Protein AF-A0AAD6V8D7-F1 (afdb_monomer_lite)

Secondary structure (DSSP, 8-state):
-HHHHHH-SS--HHHHHHHHHHHT--HHHHHHHHHHHHHHHHHTT---PPPPTTS--HHHHHHHHHHHHSPPPPP-

pLDDT: mean 74.69, std 13.21, range [48.0, 92.25]

InterPro domains:
  IPR001356 Homeodomain [PF00046] (1-43)
  IPR001356 Homeodomain [PS50071] (1-44)
  IPR001356 Homeodomain [SM00389] (1-48)
  IPR001356 Homeodomain [cd00086] (1-42)
  IPR009057 Homedomain-like superfamily [SSF46689] (1-49)

Foldseek 3Di:
DVQLQQVALDDDLVLLVVCCVVVVHDSVVVVVVSVVVVVVCVVVVHDRDHDDVPPPDSSVVVVVVVCVVVDDPDDD

Structure (mmCIF, N/CA/C/O backbone):
data_AF-A0AAD6V8D7-F1
#
_entry.id   AF-A0AAD6V8D7-F1
#
loop_
_atom_site.group_PDB
_atom_site.id
_atom_site.type_symbol
_atom_site.label_atom_id
_atom_site.label_alt_id
_atom_site.label_comp_id
_atom_site.label_asym_id
_atom_site.label_entity_id
_atom_site.label_seq_id
_atom_site.pdbx_PDB_ins_code
_atom_site.Cartn_x
_atom_site.Cartn_y
_atom_site.Cartn_z
_atom_site.occupancy
_atom_site.B_iso_or_equiv
_atom_site.auth_seq_id
_atom_site.auth_comp_id
_atom_site.auth_asym_id
_atom_site.auth_atom_id
_atom_site.pdbx_PDB_model_num
ATOM 1 N N . LEU A 1 1 ? 3.447 7.014 0.878 1.00 79.50 1 LEU A N 1
ATOM 2 C CA . LEU A 1 1 ? 3.286 5.649 1.447 1.00 79.50 1 LEU A CA 1
ATOM 3 C C . LEU A 1 1 ? 2.379 5.609 2.676 1.00 79.50 1 LEU A C 1
ATOM 5 O O . LEU A 1 1 ? 1.491 4.771 2.709 1.00 79.50 1 LEU A O 1
ATOM 9 N N . GLN A 1 2 ? 2.544 6.512 3.651 1.00 81.56 2 GLN A N 1
ATOM 10 C CA . GLN A 1 2 ? 1.724 6.520 4.874 1.00 81.56 2 GLN A CA 1
ATOM 11 C C . GLN A 1 2 ? 0.224 6.725 4.630 1.00 81.56 2 GLN A C 1
ATOM 13 O O . GLN A 1 2 ? -0.556 5.931 5.135 1.00 81.56 2 GLN A O 1
ATOM 18 N N . GLN A 1 3 ? -0.170 7.683 3.783 1.00 78.12 3 GLN A N 1
ATOM 19 C CA . GLN A 1 3 ? -1.582 7.849 3.407 1.00 78.12 3 GLN A CA 1
ATOM 20 C C . GLN A 1 3 ? -2.158 6.550 2.833 1.00 78.12 3 GLN A C 1
ATOM 22 O O . GLN A 1 3 ? -3.181 6.073 3.304 1.00 78.12 3 GLN A O 1
ATOM 27 N N . TYR A 1 4 ? -1.454 5.907 1.892 1.00 79.44 4 TYR A N 1
ATOM 28 C CA . TYR A 1 4 ? -1.876 4.608 1.363 1.00 79.44 4 TYR A CA 1
ATOM 29 C C . TYR A 1 4 ? -2.008 3.560 2.476 1.00 79.44 4 TYR A C 1
ATOM 31 O O . TYR A 1 4 ? -2.971 2.812 2.478 1.00 79.44 4 TYR A O 1
ATOM 39 N N . PHE A 1 5 ? -1.074 3.505 3.431 1.00 81.06 5 PHE A N 1
ATOM 40 C CA . PHE A 1 5 ? -1.089 2.545 4.541 1.00 81.06 5 PHE A CA 1
ATOM 41 C C . PHE A 1 5 ? -2.318 2.671 5.449 1.00 81.06 5 PHE A C 1
ATOM 43 O O . PHE A 1 5 ? -2.831 1.651 5.907 1.00 81.06 5 PHE A O 1
ATOM 50 N N . GLU A 1 6 ? -2.801 3.892 5.687 1.00 76.75 6 GLU A N 1
ATOM 51 C CA . GLU A 1 6 ? -4.011 4.150 6.482 1.00 76.75 6 GLU A CA 1
ATOM 52 C C . GLU A 1 6 ? -5.276 3.597 5.810 1.00 76.75 6 GLU A C 1
ATOM 54 O O . GLU A 1 6 ? -6.193 3.137 6.495 1.00 76.75 6 GLU A O 1
ATOM 59 N N . TYR A 1 7 ? -5.303 3.587 4.474 1.00 74.00 7 TYR A N 1
ATOM 60 C CA . TYR A 1 7 ? -6.386 2.993 3.685 1.00 74.00 7 TYR A CA 1
ATOM 61 C C . TYR A 1 7 ? -6.188 1.491 3.443 1.00 74.00 7 TYR A C 1
ATOM 63 O O . TYR A 1 7 ? -7.131 0.708 3.549 1.00 74.00 7 TYR A O 1
ATOM 71 N N . ASN A 1 8 ? -4.965 1.078 3.113 1.00 77.94 8 ASN A N 1
ATOM 72 C CA . ASN A 1 8 ? -4.589 -0.291 2.806 1.00 77.94 8 ASN A CA 1
ATOM 73 C C . ASN A 1 8 ? -3.165 -0.621 3.279 1.00 77.94 8 ASN A C 1
ATOM 75 O O . ASN A 1 8 ? -2.164 -0.302 2.635 1.00 77.94 8 ASN A O 1
ATOM 79 N N . ALA A 1 9 ? -3.068 -1.392 4.361 1.00 82.44 9 ALA A N 1
ATOM 80 C CA . ALA A 1 9 ? -1.790 -1.886 4.875 1.00 82.44 9 ALA A CA 1
ATOM 8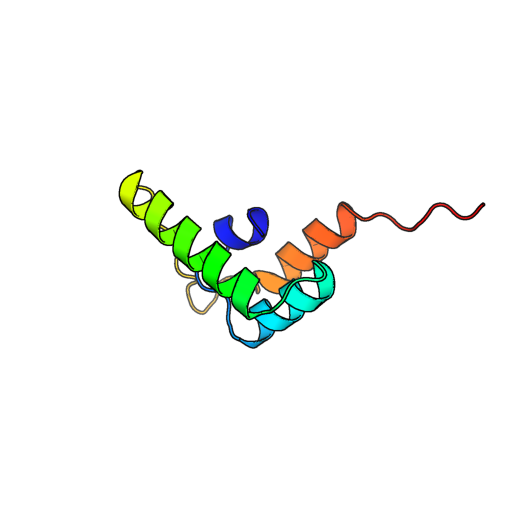1 C C . ALA A 1 9 ? -1.196 -3.070 4.069 1.00 82.44 9 ALA A C 1
ATOM 83 O O . ALA A 1 9 ? -0.094 -3.550 4.380 1.00 82.44 9 ALA A O 1
ATOM 84 N N . TYR A 1 10 ? -1.915 -3.565 3.054 1.00 84.00 10 TYR A N 1
ATOM 85 C CA . TYR A 1 10 ? -1.570 -4.736 2.241 1.00 84.00 10 TYR A CA 1
ATOM 86 C C . TYR A 1 10 ? -1.678 -4.422 0.736 1.00 84.00 10 TYR A C 1
ATOM 88 O O . TYR A 1 10 ? -2.618 -4.869 0.075 1.00 84.00 10 TYR A O 1
ATOM 96 N N . PRO A 1 11 ? -0.729 -3.655 0.172 1.00 82.69 11 PRO A N 1
ATOM 97 C CA . PRO A 1 11 ? -0.737 -3.323 -1.251 1.00 82.69 11 PRO A CA 1
ATOM 98 C C . PRO A 1 11 ? -0.536 -4.559 -2.135 1.00 82.69 11 PRO A C 1
ATOM 100 O O . PRO A 1 11 ? 0.247 -5.460 -1.805 1.00 82.69 11 PRO A O 1
ATOM 103 N N . SER A 1 12 ? -1.208 -4.579 -3.288 1.00 84.62 12 SER A N 1
ATOM 104 C CA . SER A 1 12 ? -1.028 -5.611 -4.310 1.00 84.62 12 SER A CA 1
ATOM 105 C C . SER A 1 12 ? 0.353 -5.507 -4.986 1.00 84.62 12 SER A C 1
ATOM 107 O O . SER A 1 12 ? 1.156 -4.616 -4.696 1.00 84.62 12 SER A O 1
ATOM 109 N N . ALA A 1 13 ? 0.700 -6.444 -5.875 1.00 84.69 13 ALA A N 1
ATOM 110 C CA . ALA A 1 13 ? 1.924 -6.314 -6.677 1.00 84.69 13 ALA A CA 1
ATOM 111 C C . ALA A 1 13 ? 1.867 -5.106 -7.631 1.00 84.69 13 ALA A C 1
ATOM 113 O O . ALA A 1 13 ? 2.864 -4.399 -7.758 1.00 84.69 13 ALA A O 1
ATOM 114 N N . ALA A 1 14 ? 0.703 -4.846 -8.236 1.00 84.44 14 ALA A N 1
ATOM 115 C CA . ALA A 1 14 ? 0.493 -3.703 -9.121 1.00 84.44 14 ALA A CA 1
ATOM 116 C C . ALA A 1 14 ? 0.631 -2.377 -8.355 1.00 84.44 14 ALA A C 1
ATOM 118 O O . ALA A 1 14 ? 1.396 -1.509 -8.763 1.00 84.44 14 ALA A O 1
ATOM 119 N N . ASP A 1 15 ? 0.007 -2.278 -7.178 1.00 82.81 15 ASP A N 1
ATOM 120 C CA . ASP A 1 15 ? 0.051 -1.073 -6.338 1.00 82.81 15 ASP A CA 1
ATOM 121 C C . ASP A 1 15 ? 1.481 -0.761 -5.880 1.00 82.81 15 ASP A C 1
ATOM 123 O O . ASP A 1 15 ? 1.898 0.395 -5.827 1.00 82.81 15 ASP A O 1
ATOM 127 N N . ARG A 1 16 ? 2.262 -1.803 -5.553 1.00 86.62 16 ARG A N 1
ATOM 128 C CA . ARG A 1 16 ? 3.682 -1.657 -5.200 1.00 86.62 16 ARG A CA 1
ATOM 129 C C . ARG A 1 16 ? 4.507 -1.121 -6.363 1.00 86.62 16 ARG A C 1
ATOM 131 O O . ARG A 1 16 ? 5.385 -0.302 -6.118 1.00 86.62 16 ARG A O 1
ATOM 138 N N . LEU A 1 17 ? 4.236 -1.571 -7.587 1.00 86.31 17 LEU A N 1
ATOM 139 C CA . LEU A 1 17 ? 4.898 -1.103 -8.808 1.00 86.31 17 LEU A CA 1
ATOM 140 C C . LEU A 1 17 ? 4.546 0.354 -9.129 1.00 86.31 17 LEU A C 1
ATOM 142 O O . LEU A 1 17 ? 5.431 1.148 -9.429 1.00 86.31 17 LEU A O 1
ATOM 146 N N . GLU A 1 18 ? 3.278 0.731 -8.996 1.00 83.88 18 GLU A N 1
ATOM 147 C CA . GLU A 1 18 ? 2.844 2.119 -9.175 1.00 83.88 18 GLU A CA 1
ATOM 148 C C . GLU A 1 18 ? 3.473 3.056 -8.140 1.00 83.88 18 GLU A C 1
ATOM 150 O O . GLU A 1 18 ? 4.020 4.103 -8.490 1.00 83.88 18 GLU A O 1
ATOM 155 N N . MET A 1 19 ? 3.471 2.659 -6.864 1.00 83.62 19 MET A N 1
ATOM 156 C CA . MET A 1 19 ? 4.145 3.416 -5.808 1.00 83.62 19 MET A CA 1
ATOM 157 C C . MET A 1 19 ? 5.658 3.489 -6.042 1.00 83.62 19 MET A C 1
ATOM 159 O O . MET A 1 19 ? 6.245 4.550 -5.865 1.00 83.62 19 MET A O 1
ATOM 163 N N . ALA A 1 20 ? 6.292 2.395 -6.460 1.00 86.25 20 ALA A N 1
ATOM 164 C CA . ALA A 1 20 ? 7.710 2.362 -6.806 1.00 86.25 20 ALA A CA 1
ATOM 165 C C . ALA A 1 20 ? 8.054 3.399 -7.888 1.00 86.25 20 ALA A C 1
ATOM 167 O O . ALA A 1 20 ? 8.936 4.233 -7.685 1.00 86.25 20 ALA A O 1
ATOM 168 N N . ASN A 1 21 ? 7.284 3.420 -8.979 1.00 84.88 21 ASN A N 1
ATOM 169 C CA . ASN A 1 21 ? 7.456 4.389 -10.059 1.00 84.88 21 ASN A CA 1
ATOM 170 C C . ASN A 1 21 ? 7.249 5.833 -9.580 1.00 84.88 21 ASN A C 1
ATOM 172 O O . ASN A 1 21 ? 8.067 6.699 -9.882 1.00 84.88 21 ASN A O 1
ATOM 176 N N . LYS A 1 22 ? 6.190 6.099 -8.802 1.00 80.31 22 LYS A N 1
ATOM 177 C CA . LYS A 1 22 ? 5.883 7.456 -8.320 1.00 80.31 22 LYS A CA 1
ATOM 178 C C . LYS A 1 22 ? 6.890 7.979 -7.291 1.00 80.31 22 LYS A C 1
ATOM 180 O O . LYS A 1 22 ? 7.227 9.156 -7.320 1.00 80.31 22 LYS A O 1
ATOM 185 N N . PHE A 1 23 ? 7.375 7.129 -6.387 1.00 81.00 23 PHE A N 1
ATOM 186 C CA . PHE A 1 23 ? 8.318 7.522 -5.334 1.00 81.00 23 PHE A CA 1
ATOM 187 C C . PHE A 1 23 ? 9.790 7.352 -5.736 1.00 81.00 23 PHE A C 1
ATOM 189 O O . PHE A 1 23 ? 10.662 7.612 -4.911 1.00 81.00 23 PHE A O 1
ATOM 196 N N . MET A 1 24 ? 10.074 6.931 -6.977 1.00 84.62 24 MET A N 1
ATOM 197 C CA . MET A 1 24 ? 11.425 6.585 -7.445 1.00 84.62 24 MET A CA 1
ATOM 198 C C . MET A 1 24 ? 12.129 5.591 -6.507 1.00 84.62 24 MET A C 1
ATOM 200 O 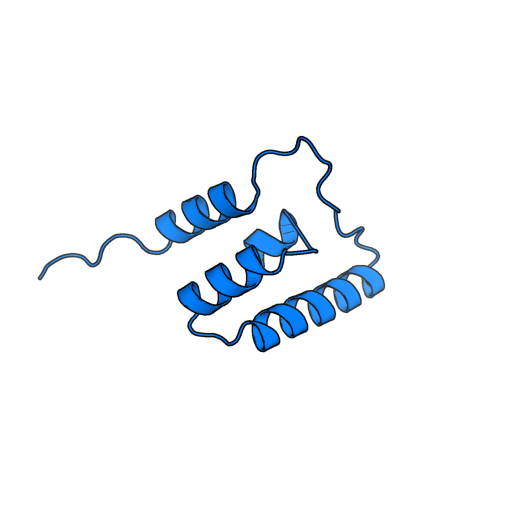O . MET A 1 24 ? 13.298 5.741 -6.156 1.00 84.62 24 MET A O 1
ATOM 204 N N . MET A 1 25 ? 11.384 4.579 -6.068 1.00 87.38 25 MET A N 1
ATOM 205 C CA . MET A 1 25 ? 11.847 3.525 -5.166 1.00 87.38 25 MET A CA 1
ATOM 206 C C . MET A 1 25 ? 11.681 2.167 -5.835 1.00 87.38 25 MET A C 1
ATOM 208 O O . MET A 1 25 ? 10.822 1.989 -6.689 1.00 87.38 25 MET A O 1
ATOM 212 N N . ASP A 1 26 ? 12.429 1.165 -5.393 1.00 89.75 26 ASP A N 1
ATOM 213 C CA . ASP A 1 26 ? 12.180 -0.215 -5.796 1.00 89.75 26 ASP A CA 1
ATOM 214 C C . ASP A 1 26 ? 10.894 -0.755 -5.162 1.00 89.75 26 ASP A C 1
ATOM 216 O O . ASP A 1 26 ? 10.623 -0.544 -3.975 1.00 89.75 26 ASP A O 1
ATOM 220 N N . ALA A 1 27 ? 10.153 -1.586 -5.902 1.00 86.25 27 ALA A N 1
ATOM 221 C CA . ALA A 1 27 ? 8.980 -2.295 -5.377 1.00 86.25 27 ALA A CA 1
ATOM 222 C C . ALA A 1 27 ? 9.308 -3.099 -4.102 1.00 86.25 27 ALA A C 1
ATOM 224 O O . ALA A 1 27 ? 8.476 -3.231 -3.200 1.00 86.25 27 ALA A O 1
ATOM 225 N N . ARG A 1 28 ? 10.556 -3.575 -3.986 1.00 89.19 28 ARG A N 1
ATOM 226 C CA . ARG A 1 28 ? 11.083 -4.226 -2.783 1.00 89.19 28 ARG A CA 1
ATOM 227 C C . ARG A 1 28 ? 11.204 -3.269 -1.595 1.00 89.19 28 ARG A C 1
ATOM 229 O O . ARG A 1 28 ? 10.891 -3.665 -0.475 1.00 89.19 28 ARG A O 1
ATOM 236 N N . GLN A 1 29 ? 11.644 -2.029 -1.806 1.00 90.19 29 GLN A N 1
ATOM 237 C CA . GLN A 1 29 ? 11.707 -1.029 -0.736 1.00 90.19 29 GLN A CA 1
ATOM 238 C C . GLN A 1 29 ? 10.303 -0.670 -0.249 1.00 90.19 29 GLN A C 1
ATOM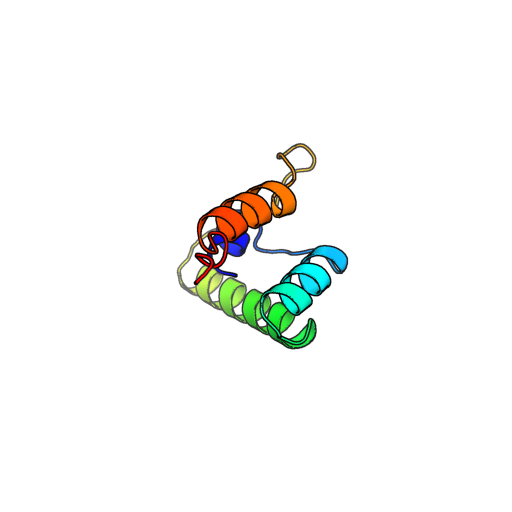 240 O O . GLN A 1 29 ? 10.087 -0.583 0.960 1.00 90.19 29 GLN A O 1
ATOM 245 N N . ILE A 1 30 ? 9.344 -0.545 -1.173 1.00 88.38 30 ILE A N 1
ATOM 246 C CA . ILE A 1 30 ? 7.930 -0.359 -0.833 1.00 88.38 30 ILE A CA 1
ATOM 247 C C . ILE A 1 30 ? 7.450 -1.529 0.029 1.00 88.38 30 ILE A C 1
ATOM 249 O O . ILE A 1 30 ? 6.947 -1.326 1.130 1.00 88.38 30 ILE A O 1
ATOM 253 N N . GLU A 1 31 ? 7.678 -2.769 -0.402 1.00 89.00 31 GLU A N 1
ATOM 254 C CA . GLU A 1 31 ? 7.289 -3.952 0.366 1.00 89.00 31 GLU A CA 1
ATOM 255 C C . GLU A 1 31 ? 7.867 -3.965 1.791 1.00 89.00 31 GLU A C 1
ATOM 257 O O . GLU A 1 31 ? 7.118 -4.170 2.751 1.00 89.00 31 GLU A O 1
ATOM 262 N N . VAL A 1 32 ? 9.169 -3.709 1.944 1.00 91.88 32 VAL A N 1
ATOM 263 C CA . VAL A 1 32 ? 9.834 -3.651 3.256 1.00 91.88 32 VAL A CA 1
ATOM 264 C C . VAL A 1 32 ? 9.248 -2.536 4.119 1.00 91.88 32 VAL A C 1
ATOM 266 O O . VAL A 1 32 ? 9.007 -2.741 5.311 1.00 91.88 32 VAL A O 1
ATOM 269 N N . TRP A 1 33 ? 8.965 -1.373 3.529 1.00 92.25 33 TRP A N 1
ATOM 270 C CA . TRP A 1 33 ? 8.341 -0.256 4.229 1.00 92.25 33 TRP A CA 1
ATOM 271 C C . TRP A 1 33 ? 6.982 -0.666 4.819 1.00 92.25 33 TRP A C 1
ATOM 273 O O . TRP A 1 33 ? 6.754 -0.469 6.017 1.00 92.25 33 TRP A O 1
ATOM 283 N N . PHE A 1 34 ? 6.130 -1.332 4.028 1.00 90.12 34 PHE A N 1
ATOM 284 C CA . PHE A 1 34 ? 4.824 -1.831 4.480 1.00 90.12 34 PHE A CA 1
ATOM 285 C C . PHE A 1 34 ? 4.956 -2.940 5.532 1.00 90.12 34 PHE A C 1
ATOM 287 O O . PHE A 1 34 ? 4.205 -2.961 6.507 1.00 90.12 34 PHE A O 1
ATOM 294 N N . GLN A 1 35 ? 5.918 -3.855 5.380 1.00 89.38 35 GLN A N 1
ATOM 295 C CA . GLN A 1 35 ? 6.186 -4.899 6.374 1.00 89.38 35 GLN A CA 1
ATOM 296 C C . GLN A 1 35 ? 6.602 -4.308 7.730 1.00 89.38 35 GLN A C 1
ATOM 298 O O . GLN A 1 35 ? 6.051 -4.701 8.763 1.00 89.38 35 GLN A O 1
ATOM 303 N N . ASN A 1 36 ? 7.527 -3.343 7.733 1.00 92.12 36 ASN A N 1
ATOM 304 C CA . ASN A 1 36 ? 7.985 -2.670 8.949 1.00 92.12 36 ASN A CA 1
ATOM 305 C C . ASN A 1 36 ? 6.857 -1.877 9.618 1.00 92.12 36 ASN A C 1
ATOM 307 O O . ASN A 1 36 ? 6.684 -1.973 10.833 1.00 92.12 36 ASN A O 1
ATOM 311 N N . HIS A 1 37 ? 6.042 -1.167 8.834 1.00 89.56 37 HIS A N 1
ATOM 312 C CA . HIS A 1 37 ? 4.907 -0.409 9.363 1.00 89.56 37 HIS A CA 1
ATOM 313 C C . HIS A 1 37 ? 3.835 -1.316 9.970 1.00 89.56 37 HIS A C 1
ATOM 315 O O . HIS A 1 37 ? 3.361 -1.038 11.068 1.00 89.56 37 HIS A O 1
ATOM 321 N N . ARG A 1 38 ? 3.512 -2.458 9.344 1.00 89.38 38 ARG A N 1
ATOM 322 C CA . ARG A 1 38 ? 2.598 -3.447 9.949 1.00 89.38 38 ARG A CA 1
ATOM 323 C C . ARG A 1 38 ? 3.138 -4.017 11.257 1.00 89.38 38 ARG A C 1
ATOM 325 O O . ARG A 1 38 ? 2.374 -4.204 12.200 1.00 89.38 38 ARG A O 1
ATOM 332 N N . ARG A 1 39 ? 4.443 -4.307 11.325 1.00 87.50 39 ARG A N 1
ATOM 333 C CA . ARG A 1 39 ? 5.085 -4.774 12.565 1.00 87.50 39 ARG A CA 1
ATOM 334 C C . ARG A 1 39 ? 4.950 -3.743 13.680 1.00 87.50 39 ARG A C 1
ATOM 336 O O . ARG A 1 39 ? 4.570 -4.121 14.783 1.00 87.50 39 ARG A O 1
ATOM 343 N N . ARG A 1 40 ? 5.220 -2.471 13.380 1.00 87.88 40 ARG A N 1
ATOM 344 C CA . ARG A 1 40 ? 5.087 -1.370 14.337 1.00 87.88 40 ARG A CA 1
ATOM 345 C C . ARG A 1 40 ? 3.638 -1.175 14.785 1.00 87.88 40 ARG A C 1
ATOM 347 O O . ARG A 1 40 ? 3.385 -1.170 15.979 1.00 87.88 40 ARG A O 1
ATOM 354 N N . ALA A 1 41 ? 2.688 -1.137 13.853 1.00 85.25 41 ALA A N 1
ATOM 355 C CA . ALA A 1 41 ? 1.268 -1.005 14.178 1.00 85.25 41 ALA A CA 1
ATOM 356 C C . ALA A 1 41 ? 0.776 -2.145 15.089 1.00 85.25 41 ALA A C 1
ATOM 358 O O . ALA A 1 41 ? 0.080 -1.904 16.071 1.00 85.25 41 ALA A O 1
ATOM 359 N N . LYS A 1 42 ? 1.230 -3.383 14.839 1.00 83.62 42 LYS A N 1
ATOM 360 C CA . LYS A 1 42 ? 0.944 -4.528 15.714 1.00 83.62 42 LYS A CA 1
ATOM 361 C C . LYS A 1 42 ? 1.536 -4.361 17.120 1.00 83.62 42 LYS A C 1
ATOM 363 O O . LYS A 1 42 ? 0.905 -4.783 18.083 1.00 83.62 42 LYS A O 1
ATOM 368 N N . GLN A 1 43 ? 2.735 -3.790 17.245 1.00 84.69 43 GLN A N 1
ATOM 369 C CA . GLN A 1 43 ? 3.356 -3.503 18.547 1.00 84.69 43 GLN A CA 1
ATOM 370 C C . GLN A 1 43 ? 2.625 -2.385 19.300 1.00 84.69 43 GLN A C 1
ATOM 372 O O . GLN A 1 43 ? 2.514 -2.452 20.518 1.00 84.69 43 GLN A O 1
ATOM 377 N N . GLU A 1 44 ? 2.093 -1.398 18.579 1.00 83.44 44 GLU A N 1
ATOM 378 C CA . GLU A 1 44 ? 1.316 -0.280 19.131 1.00 83.44 44 GLU A CA 1
ATOM 379 C C . GLU A 1 44 ? -0.156 -0.654 19.417 1.00 83.44 44 GLU A C 1
ATOM 381 O O . GLU A 1 44 ? -0.912 0.166 19.928 1.00 83.44 44 GLU A O 1
ATOM 386 N N . GLY A 1 45 ? -0.579 -1.890 19.117 1.00 77.38 45 GLY A N 1
ATOM 387 C CA . GLY A 1 45 ? -1.958 -2.350 19.321 1.00 77.38 45 GLY A CA 1
ATOM 388 C C . GLY A 1 45 ? -2.966 -1.777 18.316 1.00 77.38 45 GLY A C 1
ATOM 389 O O . GLY A 1 45 ? -4.172 -1.884 18.527 1.00 77.38 45 GLY A O 1
ATOM 390 N N . VAL A 1 46 ? -2.487 -1.181 17.222 1.00 76.00 46 VAL A N 1
ATOM 391 C CA . VAL A 1 46 ? -3.319 -0.624 16.152 1.00 76.00 46 VAL A CA 1
ATOM 392 C C . VAL A 1 46 ? -3.732 -1.748 15.203 1.00 76.00 46 VAL A C 1
ATOM 394 O O . VAL A 1 46 ? -2.886 -2.398 14.581 1.00 76.00 46 VAL A O 1
ATOM 397 N N . ASP A 1 47 ? -5.039 -1.975 15.069 1.00 68.38 47 ASP A N 1
ATOM 398 C CA . ASP A 1 47 ? -5.576 -2.923 14.093 1.00 68.38 47 ASP A CA 1
ATOM 399 C C . ASP A 1 47 ? -5.427 -2.354 12.674 1.00 68.38 47 ASP A C 1
ATOM 401 O O . ASP A 1 47 ? -6.111 -1.409 12.267 1.00 68.38 47 ASP A O 1
ATOM 405 N N . VAL A 1 48 ? -4.477 -2.910 11.922 1.00 69.12 48 VAL A N 1
ATOM 406 C CA . VAL A 1 48 ? -4.235 -2.541 10.527 1.00 69.12 48 VAL A CA 1
ATOM 407 C C . VAL A 1 48 ? -5.351 -3.088 9.644 1.00 69.12 48 VAL A C 1
ATOM 409 O O . VAL A 1 48 ? -5.417 -4.287 9.359 1.00 69.12 48 VAL A O 1
ATOM 412 N N . ARG A 1 49 ? -6.211 -2.181 9.166 1.00 65.56 49 ARG A N 1
ATOM 413 C CA . ARG A 1 49 ? -7.351 -2.508 8.304 1.00 65.56 49 ARG A CA 1
ATOM 414 C C . ARG A 1 49 ? -6.903 -3.296 7.068 1.00 65.56 49 ARG A C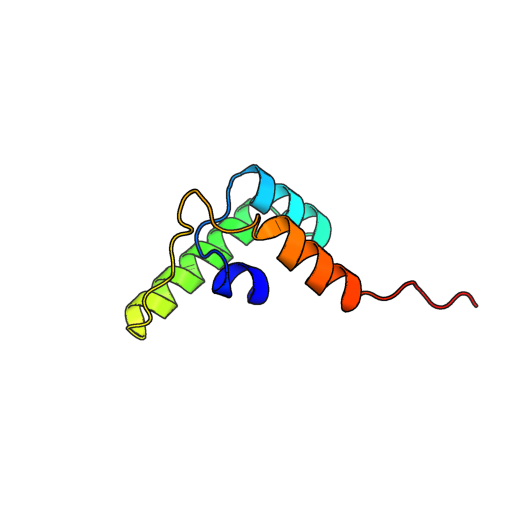 1
ATOM 416 O O . ARG A 1 49 ? -6.020 -2.881 6.316 1.00 65.56 49 ARG A O 1
ATOM 423 N N . ARG A 1 50 ? -7.544 -4.448 6.853 1.00 62.16 50 ARG A N 1
ATOM 424 C CA . ARG A 1 50 ? -7.575 -5.139 5.559 1.00 62.16 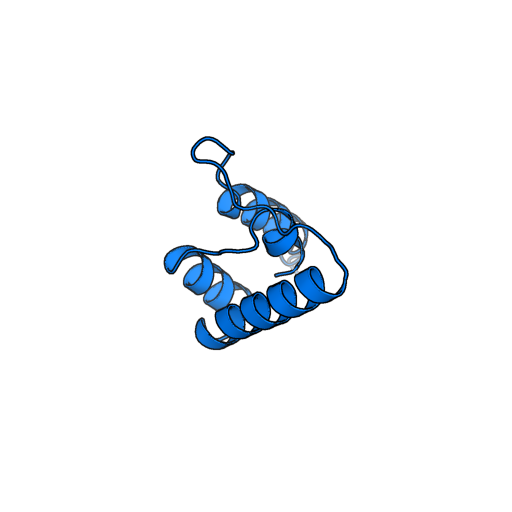50 ARG A CA 1
ATOM 425 C C . ARG A 1 50 ? -8.764 -4.597 4.778 1.00 62.16 50 ARG A C 1
ATOM 427 O O . ARG A 1 50 ? -9.871 -4.592 5.316 1.00 62.16 50 ARG A O 1
ATOM 434 N N . LEU A 1 51 ? -8.533 -4.176 3.537 1.00 60.38 51 LEU A N 1
ATOM 435 C CA . LEU A 1 51 ? -9.614 -3.828 2.617 1.00 60.38 51 LEU A CA 1
ATOM 436 C C . LEU A 1 51 ? -10.610 -4.971 2.521 1.00 60.38 51 LEU A C 1
ATOM 438 O O . LEU A 1 51 ? -10.217 -6.132 2.348 1.00 60.38 51 LEU A O 1
ATOM 442 N N . ARG A 1 52 ? -11.894 -4.635 2.597 1.00 58.12 52 ARG A N 1
ATOM 443 C CA . ARG A 1 52 ? -12.947 -5.584 2.271 1.00 58.12 52 ARG A CA 1
ATOM 444 C C . ARG A 1 52 ? -13.208 -5.518 0.765 1.00 58.12 52 ARG A C 1
ATOM 446 O O . ARG A 1 52 ? -13.128 -4.440 0.174 1.00 58.12 52 ARG A O 1
ATOM 453 N N . PRO A 1 53 ? -13.521 -6.651 0.117 1.00 48.00 53 PRO A N 1
ATOM 454 C CA . PRO A 1 53 ? -13.971 -6.634 -1.269 1.00 48.00 53 PRO A CA 1
ATOM 455 C C . PRO A 1 53 ? -15.280 -5.830 -1.347 1.00 48.00 53 PRO A C 1
ATOM 457 O O . PRO A 1 53 ? -16.310 -6.285 -0.858 1.00 48.00 53 PRO A O 1
ATOM 460 N N . GLY A 1 54 ? -15.211 -4.610 -1.888 1.00 56.19 54 GLY A N 1
ATOM 461 C CA . GLY A 1 54 ? -16.322 -3.650 -1.938 1.00 56.19 54 GLY A CA 1
ATOM 462 C C . GLY A 1 54 ? -15.958 -2.227 -1.497 1.00 56.19 54 GLY A C 1
ATOM 463 O O . GLY A 1 54 ? -16.690 -1.298 -1.830 1.00 56.19 54 GLY A O 1
ATOM 464 N N . ASP A 1 55 ? -14.830 -2.036 -0.804 1.00 60.81 55 ASP A N 1
ATOM 465 C CA . ASP A 1 55 ? -14.312 -0.697 -0.509 1.00 60.81 55 ASP A CA 1
ATOM 466 C C . ASP A 1 55 ? -13.799 -0.028 -1.805 1.00 60.81 55 ASP A C 1
ATOM 468 O O . ASP A 1 55 ? -13.168 -0.703 -2.629 1.00 60.81 55 ASP A O 1
ATOM 472 N N . PRO A 1 56 ? -14.066 1.277 -2.028 1.00 56.69 56 PRO A N 1
ATOM 473 C CA . PRO A 1 56 ? -13.612 1.986 -3.224 1.00 56.69 56 PRO A CA 1
ATOM 474 C C . PRO A 1 56 ? -12.091 1.871 -3.372 1.00 56.69 56 PRO A C 1
ATOM 476 O O . PRO A 1 56 ? -11.364 1.965 -2.383 1.00 56.69 56 PRO A O 1
ATOM 479 N N . ALA A 1 57 ? -11.629 1.647 -4.611 1.00 62.06 57 ALA A N 1
ATOM 480 C CA . ALA A 1 57 ? -10.240 1.333 -4.937 1.00 62.06 57 ALA A CA 1
ATOM 481 C C . ALA A 1 57 ? -9.270 2.321 -4.247 1.00 62.06 57 ALA A C 1
ATOM 483 O O . ALA A 1 57 ? -9.188 3.489 -4.633 1.00 62.06 57 ALA A O 1
ATOM 484 N N . PRO A 1 58 ? -8.520 1.874 -3.228 1.00 63.62 58 PRO A N 1
ATOM 485 C CA . PRO A 1 58 ? -7.735 2.767 -2.378 1.00 63.62 58 PRO A CA 1
ATOM 486 C C . PRO A 1 58 ? -6.508 3.313 -3.093 1.00 63.62 58 PRO A C 1
ATOM 488 O O . PRO A 1 58 ? -5.971 4.331 -2.670 1.00 63.62 58 PRO A O 1
ATOM 491 N N . LEU A 1 59 ? -6.079 2.673 -4.186 1.00 61.22 59 LEU A N 1
ATOM 492 C CA . LEU A 1 59 ? -5.012 3.202 -5.019 1.00 61.22 59 LEU A CA 1
ATOM 493 C C . LEU A 1 59 ? -5.481 4.435 -5.796 1.00 61.22 59 LEU A C 1
ATOM 495 O O . LEU A 1 59 ?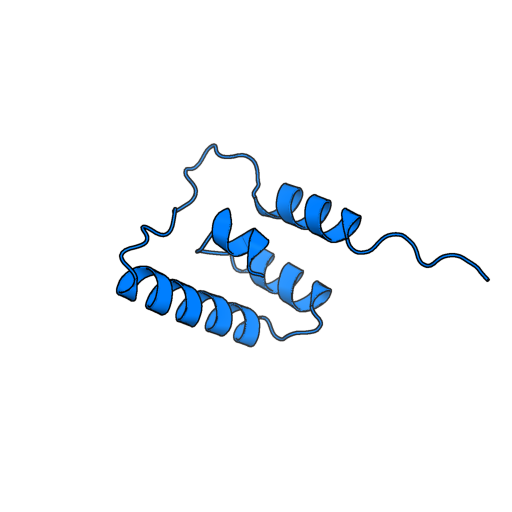 -4.812 5.443 -5.701 1.00 61.22 59 LEU A O 1
ATOM 499 N N . GLU A 1 60 ? -6.652 4.427 -6.438 1.00 62.28 60 GLU A N 1
ATOM 500 C CA . GLU A 1 60 ? -7.205 5.601 -7.146 1.00 62.28 60 GLU A CA 1
ATOM 501 C C . GLU A 1 60 ? -7.352 6.824 -6.230 1.00 62.28 60 GLU A C 1
ATOM 503 O O . GLU A 1 60 ? -6.904 7.919 -6.562 1.00 62.28 60 GLU A O 1
ATOM 508 N N . LEU A 1 61 ? -7.925 6.638 -5.034 1.00 63.41 61 LEU A N 1
ATOM 509 C CA . LEU A 1 61 ? -8.087 7.730 -4.071 1.00 63.41 61 LEU A CA 1
ATOM 510 C C . LEU A 1 61 ? -6.736 8.207 -3.526 1.00 63.41 61 LEU A C 1
ATOM 512 O O . LEU A 1 61 ? -6.515 9.406 -3.382 1.00 63.41 61 LEU A O 1
ATOM 516 N N . CYS A 1 62 ? -5.814 7.283 -3.249 1.00 61.00 62 CYS A N 1
ATOM 517 C CA . CYS A 1 62 ? -4.480 7.643 -2.794 1.00 61.00 62 CYS A CA 1
ATOM 518 C C . CYS A 1 62 ? -3.651 8.306 -3.903 1.00 61.00 62 CYS A C 1
ATOM 520 O O . CYS A 1 62 ? -2.881 9.210 -3.605 1.00 61.00 62 CYS A O 1
ATOM 522 N N . LEU A 1 63 ? -3.811 7.899 -5.164 1.00 63.56 63 LEU A N 1
ATOM 523 C CA . LEU A 1 63 ? -3.173 8.511 -6.326 1.00 63.56 63 LEU A CA 1
ATOM 524 C C . LEU A 1 63 ? -3.725 9.919 -6.552 1.00 63.56 63 LEU A C 1
ATOM 526 O O . LEU A 1 63 ? -2.918 10.830 -6.678 1.00 63.56 63 LEU A O 1
ATOM 530 N N . LYS A 1 64 ? -5.050 10.120 -6.473 1.00 64.38 64 LYS A N 1
ATOM 531 C CA . LYS A 1 64 ? -5.687 11.450 -6.515 1.00 64.38 64 LYS A CA 1
ATOM 532 C C . LYS A 1 64 ? -5.201 12.374 -5.403 1.00 64.38 64 LYS A C 1
ATOM 534 O O . LYS A 1 64 ? -4.771 13.487 -5.681 1.00 64.38 64 LYS A O 1
ATOM 539 N N . LEU A 1 65 ? -5.205 11.897 -4.158 1.00 61.72 65 LEU A N 1
ATOM 540 C CA . LEU A 1 65 ? -4.725 12.667 -3.004 1.00 61.72 65 LEU A CA 1
ATOM 541 C C . LEU A 1 65 ? -3.217 12.966 -3.081 1.00 61.72 65 LEU A C 1
ATOM 543 O O . LEU A 1 65 ? -2.756 13.961 -2.525 1.00 61.72 65 LEU A O 1
ATOM 547 N N . MET A 1 66 ? -2.439 12.110 -3.751 1.00 59.78 66 MET A N 1
ATOM 548 C CA . MET A 1 66 ? -1.014 12.339 -4.008 1.00 59.78 66 MET A CA 1
ATOM 549 C C . MET A 1 66 ? -0.775 13.280 -5.199 1.00 59.78 66 MET A C 1
ATOM 551 O O . MET A 1 66 ? 0.160 14.072 -5.146 1.00 59.78 66 MET A O 1
ATOM 555 N N . GLU A 1 67 ? -1.615 13.238 -6.236 1.00 62.88 67 GLU A N 1
ATOM 556 C CA . GLU A 1 67 ? -1.607 14.182 -7.365 1.00 62.88 67 GLU A CA 1
ATOM 557 C C . GLU A 1 67 ? -1.971 15.602 -6.923 1.00 62.88 67 GLU A C 1
ATOM 559 O O . GLU A 1 67 ? -1.341 16.555 -7.370 1.00 62.88 67 GLU A O 1
ATOM 564 N N . GLU A 1 68 ? -2.890 15.764 -5.969 1.00 61.12 68 GLU A N 1
ATOM 565 C CA . GLU A 1 68 ? -3.202 17.077 -5.386 1.00 61.12 68 GLU A CA 1
ATOM 566 C C . GLU A 1 68 ? -2.037 17.694 -4.584 1.00 61.12 68 GLU A C 1
ATOM 568 O O . GLU A 1 68 ? -1.936 18.918 -4.508 1.00 61.12 68 GLU A O 1
ATOM 573 N N . GLN A 1 69 ? -1.125 16.892 -4.017 1.00 50.34 69 GLN A N 1
ATOM 574 C CA . GLN A 1 69 ? 0.069 17.407 -3.320 1.00 50.34 69 GLN A CA 1
ATOM 575 C C . GLN A 1 69 ? 1.253 17.713 -4.247 1.00 50.34 69 GLN A C 1
ATOM 577 O O . GLN A 1 69 ? 2.198 18.389 -3.839 1.00 50.34 69 GLN A O 1
ATOM 582 N N . MET A 1 70 ? 1.203 17.249 -5.493 1.00 53.97 70 MET A N 1
ATOM 583 C CA . MET A 1 70 ? 2.196 17.519 -6.527 1.00 53.97 70 MET A CA 1
ATOM 584 C C . MET A 1 70 ? 1.506 18.329 -7.631 1.00 53.97 70 MET A C 1
ATOM 586 O O . MET A 1 70 ? 1.343 17.869 -8.757 1.00 53.97 70 MET A O 1
ATOM 590 N N . GLY A 1 71 ? 1.032 19.529 -7.272 1.00 49.34 71 GLY A N 1
ATOM 591 C CA . GLY A 1 71 ? 0.441 20.466 -8.230 1.00 49.34 71 GLY A CA 1
ATOM 592 C C . GLY A 1 71 ? 1.363 20.690 -9.440 1.00 49.34 71 GLY A C 1
ATOM 593 O O . GLY A 1 71 ? 2.580 20.504 -9.326 1.00 49.34 71 GLY A O 1
ATOM 594 N N . PRO A 1 72 ? 0.807 21.063 -10.610 1.00 59.47 72 PRO A N 1
ATOM 595 C CA . PRO A 1 72 ? 1.577 21.177 -11.844 1.00 59.47 72 PRO A CA 1
ATOM 596 C C . PRO A 1 72 ? 2.781 22.104 -11.628 1.00 59.47 72 PRO A C 1
ATOM 598 O O . PRO A 1 72 ? 2.637 23.104 -10.918 1.00 59.47 72 PRO A O 1
ATOM 601 N N . PRO A 1 73 ? 3.959 21.814 -12.220 1.00 51.69 73 PRO A N 1
ATOM 602 C CA . PRO A 1 73 ? 5.068 22.754 -12.175 1.00 51.69 73 PRO A CA 1
ATOM 603 C C . PRO A 1 73 ? 4.556 24.083 -12.728 1.00 51.69 73 PRO A C 1
ATOM 605 O O . PRO A 1 73 ? 4.098 24.143 -13.870 1.00 51.69 73 PRO A O 1
ATOM 608 N N . THR A 1 74 ? 4.571 25.131 -11.901 1.00 53.03 74 THR A N 1
ATOM 609 C CA . THR A 1 74 ? 4.307 26.497 -12.354 1.00 53.03 74 THR A CA 1
ATOM 610 C C . THR A 1 74 ? 5.219 26.762 -13.549 1.00 53.03 74 THR A C 1
ATOM 612 O O . THR A 1 74 ? 6.439 26.640 -13.389 1.00 53.03 74 THR A O 1
ATOM 615 N N . PRO A 1 75 ? 4.668 27.042 -14.743 1.00 52.88 75 PRO A N 1
ATOM 616 C CA . PRO A 1 75 ? 5.501 27.361 -15.888 1.00 52.88 75 PRO A CA 1
ATOM 617 C C . PRO A 1 75 ? 6.273 28.666 -15.609 1.00 52.88 75 PRO A C 1
ATOM 619 O O . PRO A 1 75 ? 5.758 29.511 -14.868 1.00 52.88 75 PRO A O 1
ATOM 622 N N . PRO A 1 76 ? 7.505 28.797 -16.137 1.00 60.81 76 PRO A N 1
ATOM 623 C CA . PRO A 1 76 ? 8.350 29.973 -15.938 1.00 60.81 76 PRO A CA 1
ATOM 624 C C . PRO A 1 76 ? 7.767 31.245 -16.563 1.00 60.81 76 PRO A C 1
ATOM 626 O O . PRO A 1 76 ? 7.034 31.136 -17.575 1.00 60.81 76 PRO A O 1
#

Organism: NCBI:txid153505

Sequence (76 aa):
LQQYFEYNAYPSAADRLEMANKFMMDARQIEVWFQNHRRRAKQEGVDVRRLRPGDPAPLELCLKLMEEQMGPPTPP

Radius of gyration: 13.73 Å; chains: 1; bounding box: 28×37×35 Å